Protein AF-A0A2T2SZE4-F1 (afdb_monomer_lite)

pLDDT: mean 89.92, std 5.36, range [67.44, 96.19]

Sequence (120 aa):
QNVYIAPLLLDRALPDPDIWHGTNLAMPDYAARYVNLFGKLWEDTHDARTALTYLWVHSEVQNALDRWLDLSRDLARLAASEEIDDAAERRWQQLVKQRRSIADDTLSNPALRRILKRLP

Secondary structure (DSSP, 8-state):
--TTHHHHHTT-PPPPS-S--SSGGGSHHHHHHHHHHHHHHHHH-HHHHHHHHHHHH-HHHHHHHHHHHHHHHHHHHHHT-S---HHHHHHHHHHHHHHHHIIIIITSHHHHHHHHTT--

Structure (mmCIF, N/CA/C/O backbone):
data_AF-A0A2T2SZE4-F1
#
_entry.id   AF-A0A2T2SZE4-F1
#
loop_
_atom_site.group_PDB
_atom_site.id
_atom_site.type_symbol
_atom_site.label_atom_id
_atom_site.label_alt_id
_atom_site.label_comp_id
_atom_site.label_asym_id
_atom_site.label_entity_id
_atom_site.label_seq_id
_atom_site.pdbx_PDB_ins_code
_atom_site.Cartn_x
_atom_site.Cartn_y
_atom_site.Cartn_z
_atom_site.occupancy
_atom_site.B_iso_or_equiv
_atom_site.auth_seq_id
_atom_site.auth_comp_id
_atom_site.auth_asym_id
_atom_site.auth_atom_id
_atom_site.pdbx_PDB_model_num
ATOM 1 N N . GLN A 1 1 ? 6.405 1.264 3.530 1.00 75.75 1 GLN A N 1
ATOM 2 C CA . GLN A 1 1 ? 4.975 0.908 3.647 1.00 75.75 1 GLN A CA 1
ATOM 3 C C . GLN A 1 1 ? 4.820 -0.536 3.212 1.00 75.75 1 GLN A C 1
ATOM 5 O O . GLN A 1 1 ? 5.461 -0.914 2.239 1.00 75.75 1 GLN A O 1
ATOM 10 N N . ASN A 1 2 ? 4.040 -1.330 3.941 1.00 88.69 2 ASN A N 1
ATOM 11 C CA . ASN A 1 2 ? 3.796 -2.735 3.632 1.00 88.69 2 ASN A CA 1
ATOM 12 C C . ASN A 1 2 ? 2.277 -2.942 3.540 1.00 88.69 2 ASN A C 1
ATOM 14 O O . ASN A 1 2 ? 1.572 -2.774 4.534 1.00 88.69 2 ASN A O 1
ATOM 18 N N . VAL A 1 3 ? 1.787 -3.239 2.334 1.00 91.31 3 VAL A N 1
ATOM 19 C CA . VAL A 1 3 ? 0.349 -3.322 2.018 1.00 91.31 3 VAL A CA 1
ATOM 20 C C . VAL A 1 3 ? -0.336 -4.554 2.611 1.00 91.31 3 VAL A C 1
ATOM 22 O O . VAL A 1 3 ? -1.559 -4.604 2.660 1.00 91.31 3 VAL A O 1
ATOM 25 N N . TYR A 1 4 ? 0.437 -5.522 3.104 1.00 94.62 4 TYR A N 1
ATOM 26 C CA . TYR A 1 4 ? -0.078 -6.777 3.646 1.00 94.62 4 TYR A CA 1
ATOM 27 C C . TYR A 1 4 ? -0.379 -6.704 5.147 1.00 94.62 4 TYR A C 1
ATOM 29 O O . TYR A 1 4 ? -1.123 -7.533 5.655 1.00 94.62 4 TYR A O 1
ATOM 37 N N . ILE A 1 5 ? 0.146 -5.707 5.870 1.00 94.12 5 ILE A N 1
ATOM 38 C CA . ILE A 1 5 ? -0.041 -5.609 7.330 1.00 94.12 5 ILE A CA 1
ATOM 39 C C . ILE A 1 5 ? -1.517 -5.415 7.694 1.00 94.12 5 ILE A C 1
ATOM 41 O O . ILE A 1 5 ? -2.055 -6.165 8.501 1.00 94.12 5 ILE A O 1
ATOM 45 N N . ALA A 1 6 ? -2.176 -4.414 7.107 1.00 93.44 6 ALA A N 1
ATOM 46 C CA . ALA A 1 6 ? -3.574 -4.115 7.409 1.00 93.44 6 ALA A CA 1
ATOM 47 C C . ALA A 1 6 ? -4.532 -5.285 7.103 1.00 93.44 6 ALA A C 1
ATOM 49 O O . ALA A 1 6 ? -5.309 -5.629 7.992 1.00 93.44 6 ALA A O 1
ATOM 50 N N . PRO A 1 7 ? -4.487 -5.941 5.925 1.00 94.38 7 PRO A N 1
ATOM 51 C CA . PRO A 1 7 ? -5.368 -7.072 5.667 1.00 94.38 7 PRO A CA 1
ATOM 52 C C . PRO A 1 7 ? -5.058 -8.272 6.570 1.00 94.38 7 PRO A C 1
ATOM 54 O O . PRO A 1 7 ? -6.002 -8.918 7.006 1.00 94.38 7 PRO A O 1
ATOM 57 N N . LEU A 1 8 ? -3.794 -8.524 6.941 1.00 95.31 8 LEU A N 1
ATOM 58 C CA . LEU A 1 8 ? -3.465 -9.566 7.925 1.00 95.31 8 LEU A CA 1
ATOM 59 C C . LEU A 1 8 ? -4.065 -9.274 9.309 1.00 95.31 8 LEU A C 1
ATOM 61 O O . LEU A 1 8 ? -4.654 -10.162 9.908 1.00 95.31 8 LEU A O 1
ATOM 65 N N . LEU A 1 9 ? -3.956 -8.038 9.807 1.00 94.12 9 LEU A N 1
ATOM 66 C CA . LEU A 1 9 ? -4.535 -7.642 11.103 1.00 94.12 9 LEU A CA 1
ATOM 67 C C . LEU A 1 9 ? -6.070 -7.699 11.124 1.00 94.12 9 LEU A C 1
ATOM 69 O O . LEU A 1 9 ? -6.673 -7.805 12.190 1.00 94.12 9 LEU A O 1
ATOM 73 N N . LEU A 1 10 ? -6.699 -7.557 9.958 1.00 93.19 10 LEU A N 1
ATOM 74 C CA . LEU A 1 10 ? -8.151 -7.501 9.795 1.00 93.19 10 LEU A CA 1
ATOM 75 C C . LEU A 1 10 ? -8.761 -8.804 9.263 1.00 93.19 10 LEU A C 1
ATOM 77 O O . LEU A 1 10 ? -9.955 -8.811 8.954 1.00 93.19 10 LEU A O 1
ATOM 81 N N . ASP A 1 11 ? -7.961 -9.861 9.109 1.00 93.31 11 ASP A N 1
ATOM 82 C CA . ASP A 1 11 ? -8.383 -11.145 8.541 1.00 93.31 11 ASP A CA 1
ATOM 83 C C . ASP A 1 11 ? -9.031 -10.993 7.145 1.00 93.31 11 ASP A C 1
ATOM 85 O O . ASP A 1 11 ? -10.085 -11.556 6.837 1.00 93.31 11 ASP A O 1
ATOM 89 N N . ARG A 1 12 ? -8.424 -10.163 6.287 1.00 93.38 12 ARG A N 1
ATOM 90 C CA . ARG A 1 12 ? -8.866 -9.885 4.910 1.00 93.38 12 ARG A CA 1
ATOM 91 C C . ARG A 1 12 ? -7.975 -10.568 3.883 1.00 93.38 12 ARG A C 1
ATOM 93 O O . ARG A 1 12 ? -6.831 -10.923 4.155 1.00 93.38 12 ARG A O 1
ATOM 100 N N . ALA A 1 13 ? -8.509 -10.702 2.670 1.00 91.81 13 ALA A N 1
ATOM 101 C CA . ALA A 1 13 ? -7.738 -11.173 1.530 1.00 91.81 13 ALA A CA 1
ATOM 102 C C . ALA A 1 13 ? -6.510 -10.279 1.305 1.00 91.81 13 ALA A C 1
ATOM 104 O O . ALA A 1 13 ? -6.596 -9.049 1.359 1.00 91.81 13 ALA A O 1
ATOM 105 N N . LEU A 1 14 ? -5.370 -10.920 1.063 1.00 91.50 14 LEU A N 1
ATOM 106 C CA . LEU A 1 14 ? -4.131 -10.224 0.754 1.00 91.50 14 LEU A CA 1
ATOM 107 C C . LEU A 1 14 ? -4.157 -9.733 -0.697 1.00 91.50 14 LEU A C 1
ATOM 109 O O . LEU A 1 14 ? -4.689 -10.432 -1.563 1.00 91.50 14 LEU A O 1
ATOM 113 N N . PRO A 1 15 ? -3.561 -8.564 -0.980 1.00 87.56 15 PRO A N 1
ATOM 114 C CA . PRO A 1 15 ? -3.209 -8.192 -2.341 1.00 87.56 15 PRO A CA 1
ATOM 115 C C . PRO A 1 15 ? -2.341 -9.266 -3.008 1.00 87.56 15 PRO A C 1
ATOM 117 O O . PRO A 1 15 ? -1.623 -10.006 -2.335 1.00 87.56 15 PRO A O 1
ATOM 120 N N . ASP A 1 16 ? -2.395 -9.317 -4.334 1.00 86.94 16 ASP A N 1
ATOM 121 C CA . ASP A 1 16 ? -1.540 -10.186 -5.142 1.00 86.94 16 ASP A CA 1
ATOM 122 C C . ASP A 1 16 ? -0.048 -9.854 -4.913 1.00 86.94 16 ASP A C 1
ATOM 124 O O . ASP A 1 16 ? 0.307 -8.669 -4.985 1.00 86.94 16 ASP A O 1
ATOM 128 N N . PRO A 1 17 ? 0.817 -10.850 -4.624 1.00 81.00 17 PRO A N 1
ATOM 129 C CA . PRO A 1 17 ? 2.250 -10.639 -4.443 1.00 81.00 17 PRO A CA 1
ATOM 130 C C . PRO A 1 17 ? 3.017 -10.258 -5.717 1.00 81.00 17 PRO A C 1
ATOM 132 O O . PRO A 1 17 ? 4.169 -9.837 -5.590 1.00 81.00 17 PRO A O 1
ATOM 135 N N . ASP A 1 18 ? 2.418 -10.351 -6.910 1.00 85.50 18 ASP A N 1
ATOM 136 C CA . ASP A 1 18 ? 3.052 -10.032 -8.201 1.00 85.50 18 ASP A CA 1
ATOM 137 C C . ASP A 1 18 ? 3.187 -8.511 -8.436 1.00 85.50 18 ASP A C 1
ATOM 139 O O . ASP A 1 18 ? 2.727 -7.934 -9.428 1.00 85.50 18 ASP A O 1
ATOM 143 N N . ILE A 1 19 ? 3.823 -7.824 -7.488 1.00 89.31 19 ILE A N 1
ATOM 144 C CA . ILE A 1 19 ? 4.049 -6.381 -7.497 1.00 89.31 19 ILE A CA 1
ATOM 145 C C . ILE A 1 19 ? 5.469 -6.020 -7.070 1.00 89.31 19 ILE A C 1
ATOM 147 O O . ILE A 1 19 ? 6.156 -6.744 -6.352 1.00 89.31 19 ILE A O 1
ATOM 151 N N . TRP A 1 20 ? 5.919 -4.835 -7.481 1.00 90.12 20 TRP A N 1
ATOM 152 C CA . TRP A 1 20 ? 7.249 -4.368 -7.124 1.00 90.12 20 TRP A CA 1
ATOM 153 C C . TRP A 1 20 ? 7.321 -3.905 -5.666 1.00 90.12 20 TRP A C 1
ATOM 155 O O . TRP A 1 20 ? 6.783 -2.862 -5.260 1.00 90.12 20 TRP A O 1
ATOM 165 N N . HIS A 1 21 ? 8.083 -4.654 -4.880 1.00 81.31 21 HIS A N 1
ATOM 166 C CA . HIS A 1 21 ? 8.391 -4.360 -3.493 1.00 81.31 21 HIS A CA 1
ATOM 167 C C . HIS A 1 21 ? 9.769 -3.719 -3.408 1.00 81.31 21 HIS A C 1
ATOM 169 O O . HIS A 1 21 ? 10.783 -4.397 -3.318 1.00 81.31 21 HIS A O 1
ATOM 175 N N . GLY A 1 22 ? 9.816 -2.385 -3.420 1.00 80.00 22 GLY A N 1
ATOM 176 C CA . GLY A 1 22 ? 11.076 -1.625 -3.388 1.00 80.00 22 GLY A CA 1
ATOM 177 C C . GLY A 1 22 ? 11.997 -1.865 -2.186 1.00 80.00 22 GLY A C 1
ATOM 178 O O . GLY A 1 22 ? 13.041 -1.233 -2.082 1.00 80.00 22 GLY A O 1
ATOM 179 N N . THR A 1 23 ? 11.608 -2.738 -1.259 1.00 85.62 23 THR A N 1
ATOM 180 C CA . THR A 1 23 ? 12.411 -3.250 -0.151 1.00 85.62 23 THR A CA 1
ATOM 181 C C . THR A 1 23 ? 11.818 -4.582 0.315 1.00 85.62 23 THR A C 1
ATOM 183 O O . THR A 1 23 ? 10.603 -4.782 0.249 1.00 85.62 23 THR A O 1
ATOM 186 N N . ASN A 1 24 ? 12.654 -5.463 0.867 1.00 84.19 24 ASN A N 1
ATOM 187 C CA . ASN A 1 24 ? 12.215 -6.688 1.541 1.00 84.19 24 ASN A CA 1
ATOM 188 C C . ASN A 1 24 ? 11.236 -6.423 2.705 1.00 84.19 24 ASN A C 1
ATOM 190 O O . ASN A 1 24 ? 10.388 -7.256 2.999 1.00 84.19 24 ASN A O 1
ATOM 194 N N . LEU A 1 25 ? 11.278 -5.241 3.329 1.00 87.75 25 LEU A N 1
ATOM 195 C CA . LEU A 1 25 ? 10.334 -4.850 4.385 1.00 87.75 25 LEU A CA 1
ATOM 196 C C . LEU A 1 25 ? 8.896 -4.656 3.874 1.00 87.75 25 LEU A C 1
ATOM 198 O O . LEU A 1 25 ? 7.962 -4.546 4.670 1.00 87.75 25 LEU A O 1
ATOM 202 N N . ALA A 1 26 ? 8.700 -4.570 2.556 1.00 89.31 26 ALA A N 1
ATOM 203 C CA . ALA A 1 26 ? 7.390 -4.432 1.926 1.00 89.31 26 ALA A CA 1
ATOM 204 C C . ALA A 1 26 ? 6.775 -5.780 1.508 1.00 89.31 26 ALA A C 1
ATOM 206 O O . ALA A 1 26 ? 5.668 -5.781 0.979 1.00 89.31 26 ALA A O 1
ATOM 207 N N . MET A 1 27 ? 7.473 -6.893 1.751 1.00 91.88 27 MET A N 1
ATOM 208 C CA . MET A 1 27 ? 7.059 -8.238 1.354 1.00 91.88 27 MET A CA 1
ATOM 209 C C . MET A 1 27 ? 6.021 -8.851 2.320 1.00 91.88 27 MET A C 1
ATOM 211 O O . MET A 1 27 ? 5.945 -8.443 3.491 1.00 91.88 27 MET A O 1
ATOM 215 N N . PRO A 1 28 ? 5.235 -9.852 1.871 1.00 92.19 28 PRO A N 1
ATOM 216 C CA . PRO A 1 28 ? 4.243 -10.533 2.710 1.00 92.19 28 PRO A CA 1
ATOM 217 C C . PRO A 1 28 ? 4.834 -11.253 3.930 1.00 92.19 28 PRO A C 1
ATOM 219 O O . PRO A 1 28 ? 4.240 -11.246 5.007 1.00 92.19 28 PRO A O 1
ATOM 222 N N . ASP A 1 29 ? 6.016 -11.855 3.796 1.00 93.38 29 ASP A N 1
ATOM 223 C CA . ASP A 1 29 ? 6.687 -12.593 4.872 1.00 93.38 29 ASP A CA 1
ATOM 224 C C . ASP A 1 29 ? 7.081 -11.670 6.034 1.00 93.38 29 ASP A C 1
ATOM 226 O O . ASP A 1 29 ? 6.881 -12.004 7.205 1.00 93.38 29 ASP A O 1
ATOM 230 N N . TYR A 1 30 ? 7.574 -10.472 5.717 1.00 94.25 30 TYR A N 1
ATOM 231 C CA . TYR A 1 30 ? 7.841 -9.445 6.712 1.00 94.25 30 TYR A CA 1
ATOM 232 C C . TYR A 1 30 ? 6.553 -9.004 7.414 1.00 94.25 30 TYR A C 1
ATOM 234 O O . TYR A 1 30 ? 6.537 -8.862 8.637 1.00 94.25 30 TYR A O 1
ATOM 242 N N . ALA A 1 31 ? 5.459 -8.831 6.667 1.00 94.31 31 ALA A N 1
ATOM 243 C CA . ALA A 1 31 ? 4.166 -8.460 7.238 1.00 94.31 31 ALA A CA 1
ATOM 244 C C . ALA A 1 31 ? 3.651 -9.519 8.220 1.00 94.31 31 ALA A C 1
ATOM 246 O O . ALA A 1 31 ? 3.229 -9.180 9.324 1.00 94.31 31 ALA A O 1
ATOM 247 N N . ALA A 1 32 ? 3.760 -10.799 7.859 1.00 94.75 32 ALA A N 1
ATOM 248 C CA . ALA A 1 32 ? 3.391 -11.909 8.730 1.00 94.75 32 ALA A CA 1
ATOM 249 C C . ALA A 1 32 ? 4.224 -11.920 10.022 1.00 94.75 32 ALA A C 1
ATOM 251 O O . ALA A 1 32 ? 3.676 -12.075 11.114 1.00 94.75 32 ALA A O 1
ATOM 252 N N . ARG A 1 33 ? 5.540 -11.678 9.929 1.00 95.69 33 ARG A N 1
ATOM 253 C CA . ARG A 1 33 ? 6.406 -11.539 11.114 1.00 95.69 33 ARG A CA 1
ATOM 254 C C . ARG A 1 33 ? 6.001 -10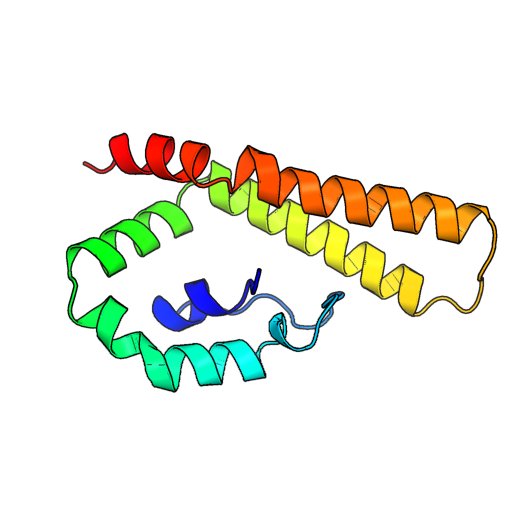.353 11.984 1.00 95.69 33 ARG A C 1
ATOM 256 O O . ARG A 1 33 ? 5.960 -10.494 13.203 1.00 95.69 33 ARG A O 1
ATOM 263 N N . TYR A 1 34 ? 5.690 -9.209 11.377 1.00 94.75 34 TYR A N 1
ATOM 264 C CA . TYR A 1 34 ? 5.222 -8.028 12.100 1.00 94.75 34 TYR A CA 1
ATOM 265 C C . TYR A 1 34 ? 3.936 -8.325 12.877 1.00 94.75 34 TYR A C 1
ATOM 267 O O . TYR A 1 34 ? 3.869 -8.048 14.072 1.00 94.75 34 TYR A O 1
ATOM 275 N N . VAL A 1 35 ? 2.939 -8.934 12.229 1.00 94.56 35 VAL A N 1
ATOM 276 C CA . VAL A 1 35 ? 1.664 -9.283 12.873 1.00 94.56 35 VAL A CA 1
ATOM 277 C C . VAL A 1 35 ? 1.859 -10.318 13.979 1.00 94.56 35 VAL A C 1
ATOM 279 O O . VAL A 1 35 ? 1.281 -10.166 15.047 1.00 94.56 35 VAL A O 1
ATOM 282 N N . ASN A 1 36 ? 2.732 -11.309 13.800 1.00 95.25 36 ASN A N 1
ATOM 283 C CA . ASN A 1 36 ? 3.037 -12.271 14.862 1.00 95.25 36 ASN A CA 1
ATOM 284 C C . ASN A 1 36 ? 3.641 -11.599 16.113 1.00 95.25 36 ASN A C 1
ATOM 286 O O . ASN A 1 36 ? 3.289 -11.928 17.242 1.00 95.25 36 ASN A O 1
ATOM 290 N N . LEU A 1 37 ? 4.544 -10.634 15.920 1.00 94.50 37 LEU A N 1
ATOM 291 C CA . LEU A 1 37 ? 5.239 -9.966 17.023 1.00 94.50 37 LEU A CA 1
ATOM 292 C C . LEU A 1 37 ? 4.393 -8.879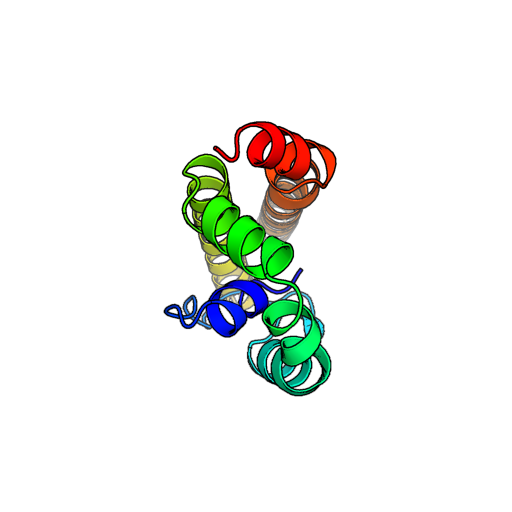 17.699 1.00 94.50 37 LEU A C 1
ATOM 294 O O . LEU A 1 37 ? 4.480 -8.704 18.912 1.00 94.50 37 LEU A O 1
ATOM 298 N N . PHE A 1 38 ? 3.598 -8.138 16.925 1.00 91.94 38 PHE A N 1
ATOM 299 C CA . PHE A 1 38 ? 2.939 -6.910 17.383 1.00 91.94 38 PHE A CA 1
ATOM 300 C C . PHE A 1 38 ? 1.415 -6.919 17.233 1.00 91.94 38 PHE A C 1
ATOM 302 O O . PHE A 1 38 ? 0.766 -5.980 17.685 1.00 91.94 38 PHE A O 1
ATOM 309 N N . GLY A 1 39 ? 0.824 -7.952 16.629 1.00 89.00 39 GLY A N 1
ATOM 310 C CA . GLY A 1 39 ? -0.614 -8.033 16.352 1.00 89.00 39 GLY A CA 1
ATOM 311 C C . GLY A 1 39 ? -1.477 -7.932 17.606 1.00 89.00 39 GLY A C 1
ATOM 312 O O . GLY A 1 39 ? -2.475 -7.220 17.593 1.00 89.00 39 GLY A O 1
ATOM 313 N N . LYS A 1 40 ? -1.026 -8.508 18.728 1.00 89.12 40 LYS A N 1
ATOM 314 C CA . LYS A 1 40 ? -1.730 -8.402 20.017 1.00 89.12 40 LYS A CA 1
ATOM 315 C C . LYS A 1 40 ? -1.969 -6.961 20.467 1.00 89.12 40 LYS A C 1
ATOM 317 O O . LYS A 1 40 ? -3.029 -6.664 20.992 1.00 89.12 40 LYS A O 1
ATOM 322 N N . LEU A 1 41 ? -1.046 -6.037 20.185 1.00 87.50 41 LEU A N 1
ATOM 323 C CA . LEU A 1 41 ? -1.230 -4.620 20.534 1.00 87.50 41 LEU A CA 1
ATOM 324 C C . LEU A 1 41 ? -2.440 -3.999 19.817 1.00 87.50 41 LEU A C 1
ATOM 326 O O . LEU A 1 41 ? -3.097 -3.106 20.354 1.00 87.50 41 LEU A O 1
ATOM 330 N N . TRP A 1 42 ? -2.732 -4.478 18.607 1.00 87.31 42 TRP A N 1
ATOM 331 C CA . TRP A 1 42 ? -3.888 -4.056 17.820 1.00 87.31 42 TRP A CA 1
ATOM 332 C C . TRP A 1 42 ? -5.184 -4.723 18.283 1.00 87.31 42 TRP A C 1
ATOM 334 O O . TRP A 1 42 ? -6.241 -4.109 18.176 1.00 87.31 42 TRP A O 1
ATOM 344 N N . GLU A 1 43 ? -5.110 -5.956 18.787 1.00 82.62 43 GLU A N 1
ATOM 345 C CA . GLU A 1 43 ? -6.256 -6.703 19.320 1.00 82.62 43 GLU A CA 1
ATOM 346 C C . GLU A 1 43 ? -6.686 -6.192 20.698 1.00 82.62 43 GLU A C 1
ATOM 348 O O . GLU A 1 43 ? -7.876 -5.983 20.932 1.00 82.62 43 GLU A O 1
ATOM 353 N N . ASP A 1 44 ? -5.720 -5.931 21.578 1.00 83.75 44 ASP A N 1
ATOM 354 C CA . ASP A 1 44 ? -5.958 -5.491 22.956 1.00 83.75 44 ASP A CA 1
ATOM 355 C C . ASP A 1 44 ? -6.522 -4.060 23.017 1.00 83.75 44 ASP A C 1
ATOM 357 O O . ASP A 1 44 ? -7.191 -3.676 23.978 1.00 83.75 44 ASP A O 1
ATOM 361 N N . THR A 1 45 ? -6.291 -3.263 21.970 1.00 82.94 45 THR A N 1
ATOM 362 C CA . THR A 1 45 ? -6.795 -1.891 21.867 1.00 82.94 45 THR A CA 1
ATOM 363 C C . THR A 1 45 ? -8.038 -1.862 20.981 1.00 82.94 45 THR A C 1
ATOM 365 O O . THR A 1 45 ? -7.933 -1.706 19.763 1.00 82.94 45 THR A O 1
ATOM 368 N N . HIS A 1 46 ? -9.227 -1.971 21.586 1.00 72.62 46 HIS A N 1
ATOM 369 C CA . HIS A 1 46 ? -10.511 -1.993 20.863 1.00 72.62 46 HIS A CA 1
ATOM 370 C C . HIS A 1 46 ? -10.642 -0.853 19.832 1.00 72.62 46 HIS A C 1
ATOM 372 O O . HIS A 1 46 ? -11.036 -1.077 18.685 1.00 72.62 46 HIS A O 1
ATOM 378 N N . ASP A 1 47 ? -10.209 0.354 20.201 1.00 84.81 47 ASP A N 1
ATOM 379 C CA . ASP A 1 47 ? -10.249 1.530 19.328 1.00 84.81 47 ASP A CA 1
ATOM 380 C C . ASP A 1 47 ? -9.326 1.398 18.108 1.00 84.81 47 ASP A C 1
ATOM 382 O O . ASP A 1 47 ? -9.649 1.894 17.028 1.00 84.81 47 ASP A O 1
ATOM 386 N N . ALA A 1 48 ? -8.192 0.699 18.238 1.00 87.88 48 ALA A N 1
ATOM 387 C CA . ALA A 1 48 ? -7.225 0.539 17.156 1.00 87.88 48 ALA A CA 1
ATOM 388 C C . ALA A 1 48 ? -7.766 -0.375 16.053 1.00 87.88 48 ALA A C 1
ATOM 390 O O . ALA A 1 48 ? -7.691 -0.021 14.873 1.00 87.88 48 ALA A O 1
ATOM 391 N N . ARG A 1 49 ? -8.356 -1.523 16.415 1.00 88.38 49 ARG A N 1
ATOM 392 C CA . ARG A 1 49 ? -8.953 -2.446 15.434 1.00 88.38 49 ARG A CA 1
ATOM 393 C C . ARG A 1 49 ? -10.183 -1.836 14.761 1.00 88.38 49 ARG A C 1
ATOM 395 O O . ARG A 1 49 ? -10.345 -1.988 13.547 1.00 88.38 49 ARG A O 1
ATOM 402 N N . THR A 1 50 ? -11.007 -1.100 15.506 1.00 90.06 50 THR A N 1
ATOM 403 C CA . THR A 1 50 ? -12.162 -0.369 14.959 1.00 90.06 50 THR A CA 1
ATOM 404 C C . THR A 1 50 ? -11.720 0.719 13.982 1.00 90.06 50 THR A C 1
ATOM 406 O O . THR A 1 50 ? -12.196 0.757 12.846 1.00 90.06 50 THR A O 1
ATOM 409 N N . ALA A 1 51 ? -10.747 1.549 14.367 1.00 91.38 51 ALA A N 1
ATOM 410 C CA . ALA A 1 51 ? -10.181 2.578 13.498 1.00 91.38 51 ALA A CA 1
ATOM 411 C C . ALA A 1 51 ? -9.559 1.982 12.226 1.00 91.38 51 ALA A C 1
ATOM 413 O O . ALA A 1 51 ? -9.803 2.481 11.126 1.00 91.38 51 ALA A O 1
ATOM 414 N N . LEU A 1 52 ? -8.792 0.895 12.357 1.00 92.12 52 LEU A N 1
ATOM 415 C CA . LEU A 1 52 ? -8.180 0.205 11.222 1.00 92.12 52 LEU A CA 1
ATOM 416 C C . LEU A 1 52 ? -9.242 -0.381 10.283 1.00 92.12 52 LEU A C 1
ATOM 418 O O . LEU A 1 52 ? -9.129 -0.227 9.070 1.00 92.12 52 LEU A O 1
ATOM 422 N N . THR A 1 53 ? -10.296 -0.990 10.832 1.00 92.62 53 THR A N 1
ATOM 423 C CA . THR A 1 53 ? -11.421 -1.524 10.048 1.00 92.62 53 THR A CA 1
ATOM 424 C C . THR A 1 53 ? -12.131 -0.417 9.276 1.00 92.62 53 THR A C 1
ATOM 426 O O . THR A 1 53 ? -12.394 -0.571 8.084 1.00 92.62 53 THR A O 1
ATOM 429 N N . TYR A 1 54 ? -12.403 0.712 9.933 1.00 93.50 54 TYR A N 1
ATOM 430 C CA . TYR A 1 54 ? -13.054 1.860 9.311 1.00 93.50 54 TYR A CA 1
ATOM 431 C C . TYR A 1 54 ? -12.205 2.470 8.193 1.00 93.50 54 TYR A C 1
ATOM 433 O O . TYR A 1 54 ? -12.706 2.702 7.094 1.00 93.50 54 TYR A O 1
ATOM 441 N N . LEU A 1 55 ? -10.907 2.683 8.440 1.00 93.12 55 LEU A N 1
ATOM 442 C CA . LEU A 1 55 ? -9.980 3.158 7.413 1.00 93.12 55 LEU A CA 1
ATOM 443 C C . LEU A 1 55 ? -9.910 2.192 6.237 1.00 93.12 55 LEU A C 1
ATOM 445 O O . LEU A 1 55 ? -9.933 2.636 5.095 1.00 93.12 55 LEU A O 1
ATOM 449 N N . TRP A 1 56 ? -9.853 0.888 6.509 1.00 92.75 56 TRP A N 1
ATOM 450 C CA . TRP A 1 56 ? -9.757 -0.123 5.467 1.00 92.75 56 TRP A CA 1
ATOM 451 C C . TRP A 1 56 ? -10.942 -0.063 4.511 1.00 92.75 56 TRP A C 1
ATOM 453 O O . TRP A 1 56 ? -10.735 -0.071 3.309 1.00 92.75 56 TRP A O 1
ATOM 463 N N . VAL A 1 57 ? -12.176 0.053 5.001 1.00 93.31 57 VAL A N 1
ATOM 464 C CA . VAL A 1 57 ? -13.355 0.091 4.116 1.00 93.31 57 VAL A CA 1
ATOM 465 C C . VAL A 1 57 ? -13.643 1.477 3.530 1.00 93.31 57 VAL A C 1
ATOM 467 O O . VAL A 1 57 ? -14.532 1.615 2.69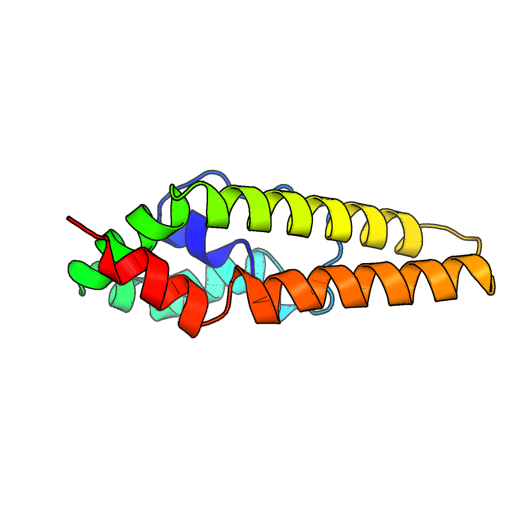0 1.00 93.31 57 VAL A O 1
ATOM 470 N N . HIS A 1 58 ? -12.920 2.519 3.952 1.00 94.00 58 HIS A N 1
ATOM 471 C CA . HIS A 1 58 ? -13.147 3.873 3.463 1.00 94.00 58 HIS A CA 1
ATOM 472 C C . HIS A 1 58 ? -12.735 3.998 1.989 1.00 94.00 58 HIS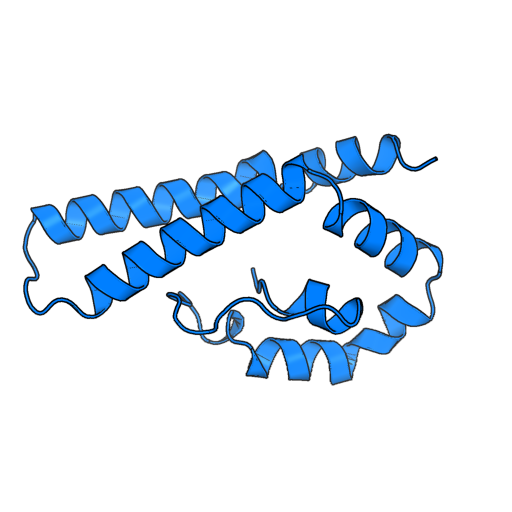 A C 1
ATOM 474 O O . HIS A 1 58 ? -11.600 3.700 1.615 1.00 94.00 58 HIS A O 1
ATOM 480 N N . SER A 1 59 ? -13.635 4.516 1.150 1.00 93.50 59 SER A N 1
ATOM 481 C CA . SER A 1 59 ? -13.452 4.569 -0.309 1.00 93.50 59 SER A CA 1
ATOM 482 C C . SER A 1 59 ? -12.194 5.322 -0.741 1.00 93.50 59 SER A C 1
ATOM 484 O O . SER A 1 59 ? -11.501 4.891 -1.652 1.00 93.50 59 SER A O 1
ATOM 486 N N . GLU A 1 60 ? -11.848 6.420 -0.066 1.00 92.81 60 GLU A N 1
ATOM 487 C CA . GLU A 1 60 ? -10.616 7.166 -0.364 1.00 92.81 60 GLU A CA 1
ATOM 488 C C . GLU A 1 60 ? -9.352 6.325 -0.122 1.00 92.81 60 GLU A C 1
ATOM 490 O O . GLU A 1 60 ? -8.400 6.416 -0.893 1.00 92.81 60 GLU A O 1
ATOM 495 N N . VAL A 1 61 ? -9.360 5.475 0.911 1.00 92.56 61 VAL A N 1
ATOM 496 C CA . VAL A 1 61 ? -8.232 4.593 1.238 1.00 92.56 61 VAL A CA 1
ATOM 497 C C . VAL A 1 61 ? -8.164 3.443 0.239 1.00 92.56 61 VAL A C 1
ATOM 499 O O . VAL A 1 61 ? -7.082 3.156 -0.264 1.00 92.56 61 VAL A O 1
ATOM 502 N N . GLN A 1 62 ? -9.304 2.835 -0.100 1.00 93.44 62 GLN A N 1
ATOM 503 C CA . GLN A 1 62 ? -9.368 1.763 -1.099 1.00 93.44 62 GLN A CA 1
ATOM 504 C C . GLN A 1 62 ? -8.935 2.251 -2.486 1.00 93.44 62 GLN A C 1
ATOM 506 O O . GLN A 1 62 ? -8.033 1.671 -3.078 1.00 93.44 62 GLN A O 1
ATOM 511 N N . ASN A 1 63 ? -9.444 3.396 -2.948 1.00 94.56 63 ASN A N 1
ATOM 512 C CA . ASN A 1 63 ? -9.032 3.986 -4.226 1.00 94.56 63 ASN A CA 1
ATOM 513 C C . ASN A 1 63 ? -7.528 4.308 -4.260 1.00 94.56 63 ASN A C 1
ATOM 515 O O . ASN A 1 63 ? -6.878 4.191 -5.300 1.00 94.56 63 ASN A O 1
ATOM 519 N N . ALA A 1 64 ? -6.964 4.754 -3.134 1.00 93.62 64 ALA A N 1
ATOM 520 C CA . ALA A 1 64 ? -5.533 5.007 -3.019 1.00 93.62 64 ALA A CA 1
ATOM 521 C C . ALA A 1 64 ? -4.720 3.706 -3.061 1.00 93.62 64 ALA A C 1
ATOM 523 O O . ALA A 1 64 ? -3.693 3.655 -3.740 1.00 93.62 64 ALA A O 1
ATOM 524 N N . LEU A 1 65 ? -5.185 2.663 -2.367 1.00 92.38 65 LEU A N 1
ATOM 525 C CA . LEU A 1 65 ? -4.570 1.340 -2.365 1.00 92.38 65 LEU A CA 1
ATOM 526 C C . LEU A 1 65 ? -4.578 0.720 -3.766 1.00 92.38 65 LEU A C 1
ATOM 528 O O . LEU A 1 65 ? -3.522 0.296 -4.227 1.00 92.38 65 LEU A O 1
ATOM 532 N N . ASP A 1 66 ? -5.711 0.743 -4.465 1.00 94.25 66 ASP A N 1
ATOM 533 C CA . ASP A 1 66 ? -5.838 0.204 -5.824 1.00 94.25 66 ASP A CA 1
ATOM 534 C C . ASP A 1 66 ? -4.847 0.873 -6.779 1.00 94.25 66 ASP A C 1
ATOM 536 O O . ASP A 1 66 ? -4.039 0.208 -7.429 1.00 94.25 66 ASP A O 1
ATOM 540 N N . ARG A 1 67 ? -4.806 2.212 -6.772 1.00 95.00 67 ARG A N 1
ATOM 541 C CA . ARG A 1 67 ? -3.838 2.972 -7.575 1.00 95.00 67 ARG A CA 1
ATOM 542 C C . ARG A 1 67 ? -2.393 2.644 -7.207 1.00 95.00 67 ARG A C 1
ATOM 544 O O . ARG A 1 67 ? -1.535 2.589 -8.084 1.00 95.00 67 ARG A O 1
ATOM 551 N N . TRP A 1 68 ? -2.097 2.456 -5.924 1.00 93.56 68 TRP A N 1
ATOM 552 C CA . TRP A 1 68 ? -0.755 2.091 -5.473 1.00 93.56 68 TRP A CA 1
ATOM 553 C C . TRP A 1 68 ? -0.352 0.692 -5.962 1.00 93.56 68 TRP A C 1
ATOM 555 O O . TRP A 1 68 ? 0.798 0.496 -6.373 1.00 93.56 68 TRP A O 1
ATOM 565 N N . LEU A 1 69 ? -1.284 -0.266 -5.941 1.00 93.62 69 LEU A N 1
ATOM 566 C CA . LEU A 1 69 ? -1.074 -1.627 -6.436 1.00 93.62 69 LEU A CA 1
ATOM 567 C C . LEU A 1 69 ? -0.838 -1.623 -7.946 1.00 93.62 69 LEU A C 1
ATOM 569 O O . LEU A 1 69 ? 0.142 -2.213 -8.392 1.00 93.62 69 LEU A O 1
ATOM 573 N N . ASP A 1 70 ? -1.641 -0.890 -8.715 1.00 95.12 70 ASP A N 1
ATOM 574 C CA . ASP A 1 70 ? -1.472 -0.778 -10.169 1.00 95.12 70 ASP A CA 1
ATOM 575 C C . ASP A 1 70 ? -0.115 -0.185 -10.556 1.00 95.12 70 ASP A C 1
ATOM 577 O O . ASP A 1 70 ? 0.608 -0.764 -11.367 1.00 95.12 70 ASP A O 1
ATOM 581 N N . LEU A 1 71 ? 0.304 0.901 -9.897 1.00 95.19 71 LEU A N 1
ATOM 582 C CA . LEU A 1 71 ? 1.639 1.472 -10.102 1.00 95.19 71 LEU A CA 1
ATOM 583 C C . LEU A 1 71 ? 2.754 0.479 -9.742 1.00 95.19 71 LEU A C 1
ATOM 585 O O . LEU A 1 71 ? 3.811 0.475 -10.371 1.00 95.19 71 LEU A O 1
ATOM 589 N N . SER A 1 72 ? 2.538 -0.365 -8.732 1.00 94.31 72 SER A N 1
ATOM 590 C CA . SER A 1 72 ? 3.519 -1.378 -8.327 1.00 94.31 72 SER A CA 1
ATOM 591 C C . SER A 1 72 ? 3.571 -2.565 -9.292 1.00 94.31 72 SER A C 1
ATOM 593 O O . SER A 1 72 ? 4.654 -3.113 -9.492 1.00 94.31 72 SER A O 1
ATOM 595 N N . ARG A 1 73 ? 2.451 -2.930 -9.930 1.00 94.94 73 ARG A N 1
ATOM 596 C CA . ARG A 1 73 ? 2.416 -3.899 -11.040 1.00 94.94 73 ARG A CA 1
ATOM 597 C C . ARG A 1 73 ? 3.165 -3.359 -12.251 1.00 94.94 73 ARG A C 1
ATOM 599 O O . ARG A 1 73 ? 3.980 -4.068 -12.830 1.00 94.94 73 ARG A O 1
ATOM 606 N N . ASP A 1 74 ? 2.949 -2.095 -12.603 1.00 94.69 74 ASP A N 1
ATOM 607 C CA . ASP A 1 74 ? 3.661 -1.455 -13.714 1.00 94.69 74 ASP A CA 1
ATOM 608 C C . ASP A 1 74 ? 5.173 -1.389 -13.466 1.00 94.69 74 ASP A C 1
ATOM 610 O O . ASP A 1 74 ? 5.959 -1.681 -14.365 1.00 94.69 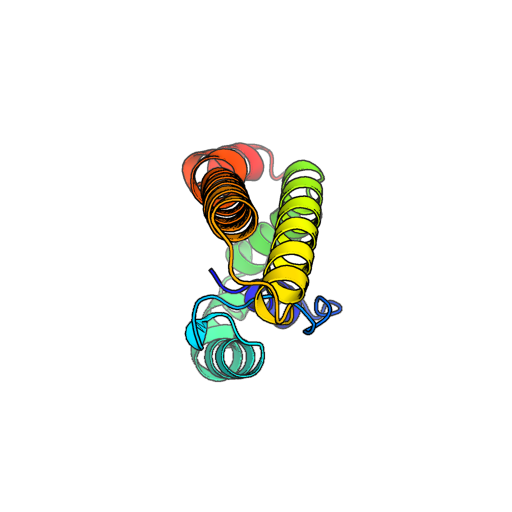74 ASP A O 1
ATOM 614 N N . LEU A 1 75 ? 5.591 -1.085 -12.234 1.00 93.88 75 LEU A N 1
ATOM 615 C CA . LEU A 1 75 ? 7.001 -1.157 -11.842 1.00 93.88 75 LEU A CA 1
ATOM 616 C C . LEU A 1 75 ? 7.558 -2.583 -11.934 1.00 93.88 75 LEU A C 1
ATOM 618 O O . LEU A 1 75 ? 8.685 -2.755 -12.386 1.00 93.88 75 LEU A O 1
ATOM 622 N N . ALA A 1 76 ? 6.786 -3.604 -11.550 1.00 92.50 76 ALA A N 1
ATOM 623 C CA . ALA A 1 76 ? 7.223 -4.997 -11.665 1.00 92.50 76 ALA A CA 1
ATOM 624 C C . ALA A 1 76 ? 7.428 -5.400 -13.131 1.00 92.50 76 ALA A C 1
ATOM 626 O O . ALA A 1 76 ? 8.440 -6.011 -13.462 1.00 92.50 76 ALA A O 1
ATOM 627 N N . ARG A 1 77 ? 6.510 -4.992 -14.017 1.00 92.62 77 ARG A N 1
ATOM 628 C CA . ARG A 1 77 ? 6.622 -5.223 -15.466 1.00 92.62 77 ARG A CA 1
ATOM 629 C C . ARG A 1 77 ? 7.853 -4.544 -16.058 1.00 92.62 77 ARG A C 1
ATOM 631 O O . ARG A 1 77 ? 8.555 -5.168 -16.841 1.00 92.62 77 ARG A O 1
ATOM 638 N N . LEU A 1 78 ? 8.135 -3.298 -15.668 1.00 92.12 78 LEU A N 1
ATOM 639 C CA . LEU A 1 78 ? 9.345 -2.599 -16.113 1.00 92.12 78 LEU A CA 1
ATOM 640 C C . LEU A 1 78 ? 10.618 -3.265 -15.593 1.00 92.12 78 LEU A C 1
ATOM 642 O O . LEU A 1 78 ? 11.560 -3.418 -16.356 1.00 92.12 78 LEU A O 1
ATOM 646 N N . ALA A 1 79 ? 10.640 -3.695 -14.328 1.00 88.69 79 ALA A N 1
ATOM 647 C CA . ALA A 1 79 ? 11.790 -4.396 -13.753 1.00 88.69 79 ALA A CA 1
ATOM 648 C C . ALA A 1 79 ? 12.072 -5.745 -14.436 1.00 88.69 79 ALA A C 1
ATOM 650 O O . ALA A 1 79 ? 13.210 -6.202 -14.430 1.00 88.69 79 ALA A O 1
ATOM 651 N N . ALA A 1 80 ? 11.038 -6.386 -14.987 1.00 89.56 80 ALA A N 1
ATOM 652 C CA . ALA A 1 80 ? 11.150 -7.638 -15.728 1.00 89.56 80 ALA A CA 1
ATOM 653 C C . ALA A 1 80 ? 11.490 -7.444 -17.218 1.00 89.56 80 ALA A C 1
ATOM 655 O O . ALA A 1 80 ? 11.763 -8.427 -17.902 1.00 89.56 80 ALA A O 1
ATOM 656 N N . SER A 1 81 ? 11.450 -6.210 -17.731 1.00 88.06 81 SER A N 1
ATOM 657 C CA . SER A 1 81 ? 11.809 -5.902 -19.118 1.00 88.06 81 SER A CA 1
ATOM 658 C C . SER A 1 81 ? 13.325 -5.975 -19.316 1.00 88.06 81 SER A C 1
ATOM 660 O O . SER A 1 81 ? 14.085 -5.476 -18.490 1.00 88.06 81 SER A O 1
ATOM 662 N N . GLU A 1 82 ? 13.770 -6.549 -20.435 1.00 76.50 82 GLU A N 1
ATOM 663 C CA . GLU A 1 82 ? 15.190 -6.571 -20.826 1.00 76.50 82 GLU A CA 1
ATOM 664 C C . GLU A 1 82 ? 15.651 -5.237 -21.448 1.00 76.50 82 GLU A C 1
ATOM 666 O O . GLU A 1 82 ? 16.848 -4.961 -21.536 1.00 76.50 82 GLU A O 1
ATOM 671 N N . GLU A 1 83 ? 14.706 -4.387 -21.859 1.00 76.75 83 GLU A N 1
ATOM 672 C CA . GLU A 1 83 ? 14.986 -3.076 -22.446 1.00 76.75 83 GLU A CA 1
ATOM 673 C C . GLU A 1 83 ? 15.232 -2.033 -21.350 1.00 76.75 83 GLU A C 1
ATOM 675 O O . GLU A 1 83 ? 14.299 -1.479 -20.764 1.00 76.75 83 GLU A O 1
ATOM 680 N N . ILE A 1 84 ? 16.510 -1.762 -21.079 1.00 77.19 84 ILE A N 1
ATOM 681 C CA . ILE A 1 84 ? 16.944 -0.664 -20.212 1.00 77.19 84 ILE A CA 1
ATOM 682 C C . ILE A 1 84 ? 17.414 0.484 -21.105 1.00 77.19 84 ILE A C 1
ATOM 684 O O . ILE A 1 84 ? 18.568 0.526 -21.534 1.00 77.19 84 ILE A O 1
ATOM 688 N N . ASP A 1 85 ? 16.502 1.410 -21.391 1.00 88.94 85 ASP A N 1
ATOM 689 C CA . ASP A 1 85 ? 16.780 2.642 -22.126 1.00 88.94 85 ASP A CA 1
ATOM 690 C C . ASP A 1 85 ? 16.354 3.900 -21.339 1.00 88.94 85 ASP A C 1
ATOM 692 O O . ASP A 1 85 ? 15.744 3.839 -20.264 1.00 88.94 85 ASP A O 1
ATOM 696 N N . ASP A 1 86 ? 16.666 5.078 -21.883 1.00 91.06 86 ASP A N 1
ATOM 697 C CA . ASP A 1 86 ? 16.324 6.362 -21.259 1.00 91.06 86 ASP A CA 1
ATOM 698 C C . ASP A 1 86 ? 14.806 6.570 -21.102 1.00 91.06 86 ASP A C 1
ATOM 700 O O . ASP A 1 86 ? 14.364 7.408 -20.307 1.00 91.06 86 ASP A O 1
ATOM 704 N N . ALA A 1 87 ? 13.978 5.897 -21.905 1.00 90.31 87 ALA A N 1
ATOM 705 C CA . ALA A 1 87 ? 12.527 5.986 -21.800 1.00 90.31 87 ALA A CA 1
ATOM 706 C C . ALA A 1 87 ? 12.013 5.130 -20.633 1.00 90.31 87 ALA A C 1
ATOM 708 O O . ALA A 1 87 ? 11.198 5.618 -19.841 1.00 90.31 87 ALA A O 1
ATOM 709 N N . ALA A 1 88 ? 12.535 3.912 -20.479 1.00 89.44 88 ALA A N 1
ATOM 710 C CA . ALA A 1 88 ? 12.269 3.013 -19.365 1.00 89.44 88 ALA A CA 1
ATOM 711 C C . ALA A 1 88 ? 12.673 3.652 -18.030 1.00 89.44 88 ALA A C 1
ATOM 713 O O . ALA A 1 88 ? 11.863 3.685 -17.102 1.00 89.44 88 ALA A O 1
ATOM 714 N N . GLU A 1 89 ? 13.856 4.272 -17.957 1.00 91.50 89 GLU A N 1
ATOM 715 C CA . GLU A 1 89 ? 14.310 4.982 -16.753 1.00 91.50 89 GLU A CA 1
ATOM 716 C C . GLU A 1 89 ? 13.394 6.171 -16.416 1.00 91.50 89 GLU A C 1
ATOM 718 O O . GLU A 1 89 ? 12.930 6.326 -15.284 1.00 91.50 89 GLU A O 1
ATOM 723 N N . ARG A 1 90 ? 13.032 7.001 -17.406 1.00 93.75 90 ARG A N 1
ATOM 724 C CA . ARG A 1 90 ? 12.087 8.113 -17.186 1.00 93.75 90 ARG A CA 1
ATOM 725 C C . ARG A 1 90 ? 10.730 7.622 -16.690 1.00 93.75 90 ARG A C 1
ATOM 727 O O . ARG A 1 90 ? 10.140 8.235 -15.793 1.00 93.75 90 ARG A O 1
ATOM 734 N N . ARG A 1 91 ? 10.232 6.521 -17.255 1.00 94.12 91 ARG A N 1
ATOM 735 C CA . ARG A 1 91 ? 8.967 5.913 -16.841 1.00 94.12 91 ARG A CA 1
ATOM 736 C C . ARG A 1 91 ? 9.055 5.367 -15.419 1.00 94.12 91 ARG A C 1
ATOM 738 O O . ARG A 1 91 ? 8.143 5.615 -14.630 1.00 94.12 91 ARG A O 1
ATOM 745 N N . TRP A 1 92 ? 10.152 4.700 -15.076 1.00 93.88 92 TRP A N 1
ATOM 746 C CA . TRP A 1 92 ? 10.426 4.215 -13.728 1.00 93.88 92 TRP A CA 1
ATOM 747 C C . TRP A 1 92 ? 10.351 5.345 -12.700 1.00 93.88 92 TRP A C 1
ATOM 749 O O . TRP A 1 92 ? 9.562 5.281 -11.752 1.00 93.88 92 TRP A O 1
ATOM 759 N N . GLN A 1 93 ? 11.092 6.432 -12.932 1.00 94.81 93 GLN A N 1
ATOM 760 C CA . GLN A 1 93 ? 11.104 7.594 -12.041 1.00 94.81 93 GLN A CA 1
ATOM 761 C C . GLN A 1 93 ? 9.712 8.221 -11.892 1.00 94.81 93 GLN A C 1
ATOM 763 O O . GLN A 1 93 ? 9.305 8.596 -10.787 1.00 94.81 93 GLN A O 1
ATOM 768 N N . GLN A 1 94 ? 8.941 8.297 -12.982 1.00 96.19 94 GLN A N 1
ATOM 769 C CA . GLN A 1 94 ? 7.565 8.788 -12.942 1.00 96.19 94 GLN A CA 1
ATOM 770 C C . GLN A 1 94 ? 6.671 7.912 -12.053 1.00 96.19 94 GLN A C 1
ATOM 772 O O . GLN A 1 94 ? 5.946 8.446 -11.209 1.00 96.19 94 GLN A O 1
ATOM 777 N N . LEU A 1 95 ? 6.724 6.589 -12.215 1.00 95.56 95 LEU A N 1
ATOM 778 C CA . LEU A 1 95 ? 5.902 5.647 -11.453 1.00 95.56 95 LEU A CA 1
ATOM 779 C C . LEU A 1 95 ? 6.277 5.638 -9.968 1.00 95.56 95 LEU A C 1
ATOM 781 O O . LEU A 1 95 ? 5.393 5.725 -9.114 1.00 95.56 95 LEU A O 1
ATOM 785 N N . VAL A 1 96 ? 7.574 5.623 -9.643 1.00 93.25 96 VAL A N 1
ATOM 786 C CA . VAL A 1 96 ? 8.053 5.723 -8.254 1.00 93.25 96 VAL A CA 1
ATOM 787 C C . VAL A 1 96 ? 7.573 7.024 -7.611 1.00 93.25 96 VAL A C 1
ATOM 789 O O . VAL A 1 96 ? 7.071 7.005 -6.483 1.00 93.25 96 VAL A O 1
ATOM 792 N N . LYS A 1 97 ? 7.660 8.152 -8.328 1.00 94.62 97 LYS A N 1
ATOM 793 C CA . LYS A 1 97 ? 7.183 9.452 -7.839 1.00 94.62 97 LYS A CA 1
ATOM 794 C C . LYS A 1 97 ? 5.673 9.454 -7.592 1.00 94.62 97 LYS A C 1
ATOM 796 O O . LYS A 1 97 ? 5.235 9.922 -6.543 1.00 94.62 97 LYS A O 1
ATOM 801 N N . GLN A 1 98 ? 4.879 8.925 -8.523 1.00 94.75 98 GLN A N 1
ATOM 802 C CA . GLN A 1 98 ? 3.425 8.824 -8.364 1.00 94.75 98 GLN A CA 1
ATOM 803 C C . GLN A 1 98 ? 3.054 7.940 -7.174 1.00 94.75 98 GLN A C 1
ATOM 805 O O . GLN A 1 98 ? 2.231 8.331 -6.347 1.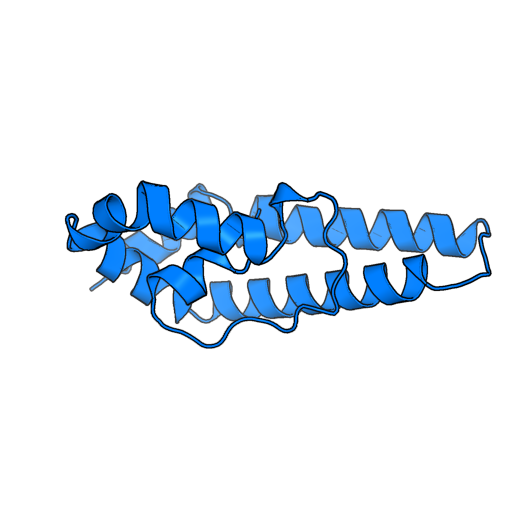00 94.75 98 GLN A O 1
ATOM 810 N N . ARG A 1 99 ? 3.715 6.786 -7.038 1.00 92.25 99 ARG A N 1
ATOM 811 C CA . ARG A 1 99 ? 3.480 5.866 -5.925 1.00 92.25 99 ARG A CA 1
ATOM 812 C C . ARG A 1 99 ? 3.805 6.516 -4.582 1.00 92.25 99 ARG A C 1
ATOM 814 O O . ARG A 1 99 ? 3.063 6.346 -3.617 1.00 92.25 99 ARG A O 1
ATOM 821 N N . ARG A 1 100 ? 4.893 7.288 -4.524 1.00 90.31 100 ARG A N 1
ATOM 822 C CA . ARG A 1 100 ? 5.286 8.043 -3.332 1.00 90.31 100 ARG A CA 1
ATOM 823 C C . ARG A 1 100 ? 4.293 9.158 -2.988 1.00 90.31 100 ARG A C 1
ATOM 825 O O . ARG A 1 100 ? 3.968 9.311 -1.822 1.00 90.31 100 ARG A O 1
ATOM 832 N N . SER A 1 101 ? 3.754 9.881 -3.969 1.00 92.06 101 SER A N 1
ATOM 833 C CA . SER A 1 101 ? 2.731 10.911 -3.712 1.00 92.06 101 SER A CA 1
ATOM 834 C C . SER A 1 101 ? 1.450 10.326 -3.103 1.00 92.06 101 SER A C 1
ATOM 836 O O . SER A 1 101 ? 0.896 10.907 -2.178 1.00 92.06 101 SER A O 1
ATOM 838 N N . ILE A 1 102 ? 1.014 9.125 -3.509 1.00 90.62 102 ILE A N 1
ATOM 839 C CA . ILE A 1 102 ? -0.130 8.461 -2.851 1.00 90.62 102 ILE A CA 1
ATOM 840 C C . ILE A 1 102 ? 0.138 8.265 -1.350 1.00 90.62 102 ILE A C 1
ATOM 842 O O . ILE A 1 102 ? -0.730 8.541 -0.519 1.00 90.62 102 ILE A O 1
ATOM 846 N N . ALA A 1 103 ? 1.345 7.813 -1.008 1.00 85.00 103 ALA A N 1
ATOM 847 C CA . ALA A 1 103 ? 1.778 7.603 0.367 1.00 85.00 103 ALA A CA 1
ATOM 848 C C . ALA A 1 103 ? 1.877 8.912 1.168 1.00 85.00 103 ALA A C 1
ATOM 850 O O . ALA A 1 103 ? 1.399 8.970 2.301 1.00 85.00 103 ALA A O 1
ATOM 851 N N . ASP A 1 104 ? 2.491 9.934 0.574 1.00 87.00 104 ASP A N 1
ATOM 852 C CA . ASP A 1 104 ? 2.829 11.195 1.239 1.00 87.00 104 ASP A CA 1
ATOM 853 C C . ASP A 1 104 ? 1.627 12.153 1.331 1.00 87.00 104 ASP A C 1
ATOM 855 O O . ASP A 1 104 ? 1.564 12.949 2.268 1.00 87.00 104 ASP A O 1
ATOM 859 N N . ASP A 1 105 ? 0.647 12.038 0.425 1.00 84.88 105 ASP A N 1
ATOM 860 C CA . ASP A 1 105 ? -0.510 12.936 0.347 1.00 84.88 105 ASP A CA 1
ATOM 861 C C . ASP A 1 105 ? -1.802 12.243 0.808 1.00 84.88 105 ASP A C 1
ATOM 863 O O . ASP A 1 105 ? -2.415 12.638 1.805 1.00 84.88 105 ASP A O 1
ATOM 867 N N . THR A 1 106 ? -2.214 11.186 0.098 1.00 78.75 106 THR A N 1
ATOM 868 C CA . THR A 1 106 ? -3.543 10.559 0.260 1.00 78.75 106 THR A CA 1
ATOM 869 C C . THR A 1 106 ? -3.616 9.649 1.482 1.00 78.75 106 THR A C 1
ATOM 871 O O . THR A 1 106 ? -4.604 9.659 2.211 1.00 78.75 106 THR A O 1
ATOM 874 N N . LEU A 1 107 ? -2.549 8.894 1.745 1.00 82.25 107 LEU A N 1
ATOM 875 C CA . LEU A 1 107 ? -2.431 8.001 2.903 1.00 82.25 107 LEU A CA 1
ATOM 876 C C . LEU A 1 107 ? -1.557 8.598 4.014 1.00 82.25 107 LEU A C 1
ATOM 878 O O . LEU A 1 107 ? -1.045 7.886 4.879 1.00 82.25 107 LEU A O 1
ATOM 882 N N . SER A 1 108 ? -1.398 9.920 3.999 1.00 85.81 108 SER A N 1
ATOM 883 C CA . SER A 1 108 ? -0.637 10.660 4.996 1.00 85.81 108 SER A CA 1
ATOM 884 C C . SER A 1 108 ? -1.311 10.626 6.370 1.00 85.81 108 SER A C 1
ATOM 886 O O . SER A 1 108 ? -2.536 10.544 6.487 1.00 85.81 108 SER A O 1
ATOM 888 N N . ASN A 1 109 ? -0.528 10.769 7.445 1.00 86.31 109 ASN A N 1
ATOM 889 C CA . ASN A 1 109 ? -1.076 10.860 8.804 1.00 86.31 109 ASN A CA 1
ATOM 890 C C . ASN A 1 109 ? -2.177 11.937 8.941 1.00 86.31 109 ASN A C 1
ATOM 892 O O . ASN A 1 109 ? -3.215 11.644 9.540 1.00 86.31 109 ASN A O 1
ATOM 896 N N . PRO A 1 110 ? -2.021 13.163 8.397 1.00 89.94 110 PRO A N 1
ATOM 897 C CA . PRO A 1 110 ? -3.097 14.152 8.391 1.00 89.94 110 PRO A CA 1
ATOM 898 C C . PRO A 1 110 ? -4.359 13.688 7.649 1.00 89.94 110 PRO A C 1
ATOM 900 O O . PRO A 1 110 ? -5.466 13.888 8.158 1.00 89.94 110 PRO A O 1
ATOM 903 N N . ALA A 1 111 ? -4.214 13.048 6.484 1.00 87.62 111 ALA A N 1
ATOM 904 C CA . ALA A 1 111 ? -5.344 12.554 5.700 1.00 87.62 111 ALA A CA 1
ATOM 905 C C . ALA A 1 111 ? -6.105 11.445 6.439 1.00 87.62 111 ALA A C 1
ATOM 907 O O . ALA A 1 111 ? -7.327 11.532 6.580 1.00 87.62 111 ALA A O 1
ATOM 908 N N . LEU A 1 112 ? -5.389 10.470 7.006 1.00 89.44 112 LEU A N 1
ATOM 909 C CA . LEU A 1 112 ? -5.985 9.390 7.795 1.00 89.44 112 LEU A CA 1
ATOM 910 C C . LEU A 1 112 ? -6.683 9.928 9.050 1.00 89.44 112 LEU A C 1
ATOM 912 O O . LEU A 1 112 ? -7.813 9.545 9.343 1.00 89.44 112 LEU A O 1
ATOM 916 N N . ARG A 1 113 ? -6.075 10.892 9.756 1.00 90.38 113 ARG A N 1
ATOM 917 C CA . ARG A 1 113 ? -6.712 11.555 10.908 1.00 90.38 113 ARG A CA 1
ATOM 918 C C . ARG A 1 113 ? -7.996 12.284 10.521 1.00 90.38 113 ARG A C 1
ATOM 920 O O . ARG A 1 113 ? -8.956 12.260 11.283 1.00 90.38 113 ARG A O 1
ATOM 927 N N . ARG A 1 114 ? -8.038 12.937 9.356 1.00 93.06 114 ARG A N 1
ATOM 928 C CA . ARG A 1 114 ? -9.257 13.588 8.845 1.00 93.06 114 ARG A CA 1
ATOM 929 C C . ARG A 1 114 ? -10.369 12.569 8.592 1.00 93.06 114 ARG A C 1
ATOM 931 O O . ARG A 1 114 ? -11.518 12.872 8.902 1.00 93.06 114 ARG A O 1
ATOM 938 N N . ILE A 1 115 ? -10.037 11.395 8.058 1.00 89.88 115 ILE A N 1
ATOM 939 C CA . ILE A 1 115 ? -11.004 10.312 7.845 1.00 89.88 115 ILE A CA 1
ATOM 940 C C . ILE A 1 115 ? -11.513 9.788 9.194 1.00 89.88 115 ILE A C 1
ATOM 942 O O . ILE A 1 115 ? -12.721 9.726 9.405 1.00 89.88 115 ILE A O 1
ATOM 946 N N . LEU A 1 116 ? -10.610 9.512 10.139 1.00 90.06 116 LEU A N 1
ATOM 947 C CA . LEU A 1 116 ? -10.951 9.005 11.474 1.00 90.06 116 LEU A CA 1
ATOM 948 C C . LEU A 1 116 ? -11.786 9.973 12.319 1.00 90.06 116 LEU A C 1
ATOM 950 O O . LEU A 1 116 ? -12.584 9.527 13.129 1.00 90.06 116 LEU A O 1
ATOM 954 N N . LYS A 1 117 ? -11.677 11.291 12.114 1.00 89.62 117 LYS A N 1
ATOM 955 C CA . LYS A 1 117 ? -12.570 12.272 12.766 1.00 89.62 117 LYS A CA 1
ATOM 956 C C . LYS A 1 117 ? -14.050 12.099 12.404 1.00 89.62 117 LYS A C 1
ATOM 958 O O . LYS A 1 117 ? -14.893 12.724 13.034 1.00 89.62 117 LYS A O 1
ATOM 963 N N . ARG A 1 118 ? -14.352 11.324 11.359 1.00 83.88 118 ARG A N 1
ATOM 964 C CA . ARG A 1 118 ? -15.712 10.994 10.912 1.00 83.88 118 ARG A CA 1
ATOM 965 C C . ARG A 1 118 ? -16.148 9.597 11.357 1.00 83.88 118 ARG A C 1
ATOM 967 O O . ARG A 1 118 ? -17.180 9.131 10.887 1.00 83.88 118 ARG A O 1
ATOM 974 N N . LEU A 1 119 ? -15.345 8.922 12.184 1.00 80.12 119 LEU A N 1
ATOM 975 C CA . LEU A 1 119 ? -15.738 7.670 12.815 1.00 80.12 119 LEU A CA 1
ATOM 976 C C . LEU A 1 119 ? -16.983 7.950 13.686 1.00 80.12 119 LEU A C 1
ATOM 978 O O . LEU A 1 119 ? -16.930 8.899 14.473 1.00 80.12 119 LEU A O 1
ATOM 982 N N . PRO A 1 120 ? -18.095 7.224 13.472 1.00 67.44 120 PRO A N 1
ATOM 983 C CA . PRO A 1 120 ? -19.352 7.444 14.186 1.00 67.44 120 PRO A CA 1
ATOM 984 C C . PRO A 1 120 ? -19.278 7.060 15.666 1.00 67.44 120 PRO A C 1
ATOM 986 O O . PRO A 1 120 ? -18.433 6.206 16.020 1.00 67.44 120 PRO A O 1
#

Foldseek 3Di:
DAQQQLCVLLVHDGPDQLFADVDPCNHNVVSVVCCVVCSVVCVVDPVNNLLSVQLVPDPLNVVLSVLLRVLRNVLSVLVPDPDDDPVSVVSNVVSVVVNVCSVCPSVNPVNSVVSSVPRD

Radius of gyration: 15.94 Å; chains: 1; bounding box: 36×27×45 Å